Protein AF-A0A6P1F8V1-F1 (afdb_monomer_lite)

Sequence (129 aa):
MTADTELDATTTQETPGSRAEELLATIEELHQQVWAAAPELLIETVTDDGETHEALRCPVCQTLVTDSGELRAVDVSTRWSSAEPDMENRQMDVTAGDHDYGSTLYYLHWTGEAHAVVPPSGWSEDWCL

Structure (mmCIF, N/CA/C/O backbone):
data_AF-A0A6P1F8V1-F1
#
_entry.id   AF-A0A6P1F8V1-F1
#
loop_
_atom_site.group_PDB
_atom_site.id
_atom_site.type_symbol
_atom_site.label_atom_id
_atom_site.label_alt_id
_atom_site.label_comp_id
_atom_site.label_asym_id
_atom_site.label_entity_id
_atom_site.label_seq_id
_atom_site.pdbx_PDB_ins_code
_atom_site.Cartn_x
_atom_site.Cartn_y
_atom_site.Cartn_z
_atom_site.occupancy
_atom_site.B_iso_or_equiv
_atom_site.auth_seq_id
_atom_site.auth_comp_id
_atom_site.auth_asym_id
_atom_site.auth_atom_id
_atom_site.pdbx_PDB_model_num
ATOM 1 N N . MET A 1 1 ? -50.689 -9.927 56.126 1.00 44.25 1 MET A N 1
ATOM 2 C CA . MET A 1 1 ? -49.532 -10.640 55.551 1.00 44.25 1 MET A CA 1
ATOM 3 C C . MET A 1 1 ? -49.005 -9.740 54.454 1.00 44.25 1 MET A C 1
ATOM 5 O O . MET A 1 1 ? -49.738 -9.479 53.512 1.00 44.25 1 MET A O 1
ATOM 9 N N . THR A 1 2 ? -47.853 -9.122 54.679 1.00 42.97 2 THR A N 1
ATOM 10 C CA . THR A 1 2 ? -47.235 -8.114 53.805 1.00 42.97 2 THR A CA 1
ATOM 11 C C . THR A 1 2 ? -45.971 -8.681 53.175 1.00 42.97 2 THR A C 1
ATOM 13 O O . THR A 1 2 ? -45.211 -9.308 53.907 1.00 42.97 2 THR A O 1
ATOM 16 N N . ALA A 1 3 ? -45.779 -8.330 51.894 1.00 43.28 3 ALA A N 1
ATOM 17 C CA . ALA A 1 3 ? -44.577 -8.457 51.054 1.00 43.28 3 ALA A CA 1
ATOM 18 C C . ALA A 1 3 ? -44.163 -9.915 50.716 1.00 43.28 3 ALA A C 1
ATOM 20 O O . ALA A 1 3 ? -44.453 -10.827 51.476 1.00 43.28 3 ALA A O 1
ATOM 21 N N . ASP A 1 4 ? -43.634 -10.244 49.535 1.00 44.25 4 ASP A N 1
ATOM 22 C CA . ASP A 1 4 ? -42.689 -9.481 48.722 1.00 44.25 4 ASP A CA 1
ATOM 23 C C . ASP A 1 4 ? -42.888 -9.653 47.207 1.00 44.25 4 ASP A C 1
ATOM 25 O O . ASP A 1 4 ? -43.260 -10.709 46.698 1.00 44.25 4 ASP A O 1
ATOM 29 N N . THR A 1 5 ? -42.613 -8.553 46.513 1.00 50.25 5 THR A N 1
ATOM 30 C CA . THR A 1 5 ? -42.459 -8.422 45.068 1.00 50.25 5 THR A CA 1
ATOM 31 C C . THR A 1 5 ? -41.034 -8.837 44.697 1.00 50.25 5 THR A C 1
ATOM 33 O O . THR A 1 5 ? -40.096 -8.148 45.088 1.00 50.25 5 THR A O 1
ATOM 36 N N . GLU A 1 6 ? -40.850 -9.892 43.902 1.00 46.53 6 GLU A N 1
ATOM 37 C CA . GLU A 1 6 ? -39.577 -10.125 43.205 1.00 46.53 6 GLU A CA 1
ATOM 38 C C . GLU A 1 6 ? -39.588 -9.361 41.876 1.00 46.53 6 GLU A C 1
ATOM 40 O O . GLU A 1 6 ? -40.233 -9.746 40.901 1.00 46.53 6 GLU A O 1
ATOM 45 N N . LEU A 1 7 ? -38.898 -8.220 41.870 1.00 47.06 7 LEU A N 1
ATOM 46 C CA . LEU A 1 7 ? -38.458 -7.548 40.653 1.00 47.06 7 LEU A CA 1
ATOM 47 C C . LEU A 1 7 ? -37.190 -8.269 40.174 1.00 47.06 7 LEU A C 1
ATOM 49 O O . LEU A 1 7 ? -36.090 -7.966 40.634 1.00 47.06 7 LEU A O 1
ATOM 53 N N . ASP A 1 8 ? -37.342 -9.219 39.253 1.00 50.59 8 ASP A N 1
ATOM 54 C CA . ASP A 1 8 ? -36.215 -9.727 38.468 1.00 50.59 8 ASP A CA 1
ATOM 55 C C . ASP A 1 8 ? -35.873 -8.680 37.402 1.00 50.59 8 ASP A C 1
ATOM 57 O O . ASP A 1 8 ? -36.426 -8.639 36.302 1.00 50.59 8 ASP A O 1
ATOM 61 N N . ALA A 1 9 ? -35.019 -7.741 37.795 1.00 50.22 9 ALA A N 1
ATOM 62 C CA . ALA A 1 9 ? -34.336 -6.842 36.887 1.00 50.22 9 ALA A CA 1
ATOM 63 C C . ALA A 1 9 ? -32.878 -7.288 36.818 1.00 50.22 9 ALA A C 1
ATOM 65 O O . ALA A 1 9 ? -31.986 -6.635 37.362 1.00 50.22 9 ALA A O 1
ATOM 66 N N . THR A 1 10 ? -32.632 -8.405 36.133 1.00 48.19 10 THR A N 1
ATOM 67 C CA . THR A 1 10 ? -31.301 -8.714 35.604 1.00 48.19 10 THR A CA 1
ATOM 68 C C . THR A 1 10 ? -30.986 -7.722 34.477 1.00 48.19 10 THR A C 1
ATOM 70 O O . THR A 1 10 ? -30.980 -8.045 33.293 1.00 48.19 10 THR A O 1
ATOM 73 N N . THR A 1 11 ? -30.771 -6.459 34.844 1.00 53.34 11 THR A N 1
ATOM 74 C CA . THR A 1 11 ? -30.084 -5.498 33.990 1.00 53.34 11 THR A CA 1
ATOM 75 C C . THR A 1 11 ? -28.622 -5.900 34.039 1.00 53.34 11 THR A C 1
ATOM 77 O O . THR A 1 11 ? -27.934 -5.609 35.018 1.00 53.34 11 THR A O 1
ATOM 80 N N . THR A 1 12 ? -28.146 -6.590 33.005 1.00 54.41 12 THR A N 1
ATOM 81 C CA . THR A 1 12 ? -26.714 -6.677 32.726 1.00 54.41 12 THR A CA 1
ATOM 82 C C . THR A 1 12 ? -26.213 -5.243 32.599 1.00 54.41 12 THR A C 1
ATOM 84 O O . THR A 1 12 ? -26.407 -4.593 31.575 1.00 54.41 12 THR A O 1
ATOM 87 N N . GLN A 1 13 ? -25.664 -4.697 33.684 1.00 51.22 13 GLN A N 1
ATOM 88 C CA . GLN A 1 13 ? -24.970 -3.424 33.641 1.00 51.22 13 GLN A CA 1
ATOM 89 C C . GLN A 1 13 ? -23.721 -3.660 32.794 1.00 51.22 13 GLN A C 1
ATOM 91 O O . GLN A 1 13 ? -22.737 -4.207 33.291 1.00 51.22 13 GLN A O 1
ATOM 96 N N . GLU A 1 14 ? -23.774 -3.279 31.514 1.00 54.94 14 GLU A N 1
ATOM 97 C CA . GLU A 1 14 ? -22.572 -3.012 30.725 1.00 54.94 14 GLU A CA 1
ATOM 98 C C . GLU A 1 14 ? -21.695 -2.090 31.575 1.00 54.94 14 GLU A C 1
ATOM 100 O O . GLU A 1 14 ? -22.017 -0.925 31.828 1.00 54.94 14 GLU A O 1
ATOM 105 N N . THR A 1 15 ? -20.624 -2.650 32.125 1.00 56.94 15 THR A N 1
ATOM 106 C CA . THR A 1 15 ? -19.668 -1.859 32.887 1.00 56.94 15 THR A CA 1
ATOM 107 C C . THR A 1 15 ? -18.928 -1.014 31.854 1.00 56.94 15 THR A C 1
ATOM 109 O O . THR A 1 15 ? -18.544 -1.561 30.826 1.00 56.94 15 THR A O 1
ATOM 112 N N . PRO A 1 16 ? -18.686 0.291 32.068 1.00 61.81 16 PRO A N 1
ATOM 113 C CA . PRO A 1 16 ? -18.057 1.154 31.060 1.00 61.81 16 PRO A CA 1
ATOM 114 C C . PRO A 1 16 ? -16.750 0.615 30.441 1.00 61.81 16 PRO A C 1
ATOM 116 O O . PRO A 1 16 ? -16.403 1.012 29.333 1.00 61.81 16 PRO A O 1
ATOM 119 N N . GLY A 1 17 ? -16.055 -0.308 31.122 1.00 65.44 17 GLY A N 1
ATOM 120 C CA . GLY A 1 17 ? -14.910 -1.051 30.585 1.00 65.44 17 GLY A CA 1
ATOM 121 C C . GLY A 1 17 ? -15.251 -2.060 29.479 1.00 65.44 17 GLY A C 1
ATOM 122 O O . GLY A 1 17 ? -14.544 -2.083 28.481 1.00 65.44 17 GLY A O 1
ATOM 123 N N . SER A 1 18 ? -16.354 -2.813 29.578 1.00 81.50 18 SER A N 1
ATOM 124 C CA . SER A 1 18 ? -16.703 -3.835 28.573 1.00 81.50 18 SER A CA 1
ATOM 125 C C . SER A 1 18 ? -17.037 -3.207 27.221 1.00 81.50 18 SER A C 1
ATOM 127 O O . SER A 1 18 ? -16.572 -3.665 26.184 1.00 81.50 18 SER A O 1
ATOM 129 N N . ARG A 1 19 ? -17.751 -2.076 27.229 1.00 89.31 19 ARG A N 1
ATOM 130 C CA . ARG A 1 19 ? -18.031 -1.313 26.007 1.00 89.31 19 ARG A CA 1
ATOM 131 C C . ARG A 1 19 ? -16.759 -0.733 25.382 1.00 89.31 19 ARG A C 1
ATOM 133 O O . ARG A 1 19 ? -16.654 -0.662 24.163 1.00 89.31 19 ARG A O 1
ATOM 140 N N . ALA A 1 20 ? -15.805 -0.275 26.194 1.00 90.56 20 ALA A N 1
ATOM 141 C CA . ALA A 1 20 ? -14.538 0.244 25.683 1.00 90.56 20 ALA A CA 1
ATOM 142 C C . ALA A 1 20 ? -13.689 -0.867 25.041 1.00 90.56 20 ALA A C 1
ATOM 144 O O . ALA A 1 20 ? -13.129 -0.654 23.970 1.00 90.56 20 ALA A O 1
ATOM 145 N N . GLU A 1 21 ? -13.644 -2.052 25.654 1.00 93.44 21 GLU A N 1
ATOM 146 C CA . GLU A 1 21 ? -12.967 -3.239 25.114 1.00 93.44 21 GLU A CA 1
ATOM 147 C C . GLU A 1 21 ? -13.587 -3.695 23.784 1.00 93.44 21 GLU A C 1
ATOM 149 O O . GLU A 1 21 ? -12.862 -3.927 22.819 1.00 93.44 21 GLU A O 1
ATOM 154 N N . GLU A 1 22 ? -14.919 -3.738 23.689 1.00 93.62 22 GLU A N 1
ATOM 155 C CA . GLU A 1 22 ? -15.631 -4.055 22.442 1.00 93.62 22 GLU A CA 1
ATOM 156 C C . GLU A 1 22 ? -15.313 -3.057 21.318 1.00 93.62 22 GLU A C 1
ATOM 158 O O . GLU A 1 22 ? -15.110 -3.448 20.166 1.00 93.62 22 GLU A O 1
ATOM 163 N N . LEU A 1 23 ? -15.237 -1.761 21.641 1.00 94.69 23 LEU A N 1
ATOM 164 C CA . LEU A 1 23 ? -14.882 -0.727 20.668 1.00 94.69 23 LEU A CA 1
ATOM 165 C C . LEU A 1 23 ? -13.431 -0.863 20.195 1.00 94.69 23 LEU A C 1
ATOM 167 O O . LEU A 1 23 ? -13.180 -0.713 19.003 1.00 94.69 23 LEU A O 1
ATOM 171 N N . LEU A 1 24 ? -12.489 -1.169 21.092 1.00 92.06 24 LEU A N 1
ATOM 172 C CA . LEU A 1 24 ? -11.093 -1.409 20.715 1.00 92.06 24 LEU A CA 1
ATOM 173 C C . LEU A 1 24 ? -10.962 -2.638 19.808 1.00 92.06 24 LEU A C 1
ATOM 175 O O . LEU A 1 24 ? -10.336 -2.538 18.757 1.00 92.06 24 LEU A O 1
ATOM 179 N N . ALA A 1 25 ? -11.634 -3.742 20.144 1.00 92.50 25 ALA A N 1
ATOM 180 C CA . ALA A 1 25 ? -11.670 -4.933 19.296 1.00 92.50 25 ALA A CA 1
ATOM 181 C C . ALA A 1 25 ? -12.271 -4.632 17.912 1.00 92.50 25 ALA A C 1
ATOM 183 O O . ALA A 1 25 ? -11.746 -5.076 16.895 1.00 92.50 25 ALA A O 1
ATOM 184 N N . THR A 1 26 ? -13.329 -3.817 17.862 1.00 94.50 26 THR A N 1
ATOM 185 C CA . THR A 1 26 ? -13.936 -3.377 16.595 1.00 94.50 26 THR A CA 1
ATOM 186 C C . THR A 1 26 ? -12.954 -2.553 15.757 1.00 94.50 26 THR A C 1
ATOM 188 O O . THR A 1 26 ? -12.895 -2.718 14.543 1.00 94.50 26 THR A O 1
ATOM 191 N N . ILE A 1 27 ? -12.175 -1.663 16.381 1.00 91.06 27 ILE A N 1
ATOM 192 C CA . ILE A 1 27 ? -11.164 -0.853 15.685 1.00 91.06 27 ILE A CA 1
ATOM 193 C C . ILE A 1 27 ? -10.055 -1.746 15.117 1.00 91.06 27 ILE A C 1
ATOM 195 O O . ILE A 1 27 ? -9.699 -1.602 13.950 1.00 91.06 27 ILE A O 1
ATOM 199 N N . GLU A 1 28 ? -9.538 -2.686 15.909 1.00 91.19 28 GLU A N 1
ATOM 200 C CA . GLU A 1 28 ? -8.522 -3.647 15.461 1.00 91.19 28 GLU A CA 1
ATOM 201 C C . GLU A 1 28 ? -9.026 -4.507 14.295 1.00 91.19 28 GLU A C 1
ATOM 203 O O . GLU A 1 28 ? -8.324 -4.668 13.295 1.00 91.19 28 GLU A O 1
ATOM 208 N N . GLU A 1 29 ? -10.263 -5.003 14.382 1.00 93.50 29 GLU A N 1
ATOM 209 C CA . GLU A 1 29 ? -10.889 -5.777 13.311 1.00 93.50 29 GLU A CA 1
ATOM 210 C C . GLU A 1 29 ? -11.057 -4.936 12.040 1.00 93.50 29 GLU A C 1
ATOM 212 O O . GLU A 1 29 ? -10.710 -5.384 10.947 1.00 93.50 29 GLU A O 1
ATOM 217 N N . LEU A 1 30 ? -11.527 -3.691 12.165 1.00 93.38 30 LEU A N 1
ATOM 218 C CA . LEU A 1 30 ? -11.647 -2.778 11.029 1.00 93.38 30 LEU A CA 1
ATOM 219 C C . LEU A 1 30 ? -10.290 -2.493 10.383 1.00 93.38 30 LEU A C 1
ATOM 221 O O . LEU A 1 30 ? -10.212 -2.453 9.157 1.00 93.38 30 LEU A O 1
ATOM 225 N N . HIS A 1 31 ? -9.218 -2.344 11.165 1.00 91.62 31 HIS A N 1
ATOM 226 C CA . HIS A 1 31 ? -7.879 -2.165 10.606 1.00 91.62 31 HIS A CA 1
ATOM 227 C C . HIS A 1 31 ? -7.448 -3.369 9.760 1.00 91.62 31 HIS A C 1
ATOM 229 O O . HIS A 1 31 ? -6.971 -3.197 8.637 1.00 91.62 31 HIS A O 1
ATOM 235 N N . GLN A 1 32 ? -7.685 -4.588 10.252 1.00 90.94 32 GLN A N 1
ATOM 236 C CA . GLN A 1 32 ? -7.403 -5.812 9.498 1.00 90.94 32 GLN A CA 1
ATOM 237 C C . GLN A 1 32 ? -8.272 -5.934 8.241 1.00 90.94 32 GLN A C 1
ATOM 239 O O . GLN A 1 32 ? -7.779 -6.351 7.194 1.00 90.94 32 GLN A O 1
ATOM 244 N N . GLN A 1 33 ? -9.549 -5.547 8.315 1.00 94.94 33 GLN A N 1
ATOM 245 C CA . GLN A 1 33 ? -10.449 -5.552 7.161 1.00 94.94 33 GLN A CA 1
ATOM 246 C C . GLN A 1 33 ? -10.007 -4.556 6.083 1.00 94.94 33 GLN A C 1
ATOM 248 O O . GLN A 1 33 ? -10.081 -4.886 4.901 1.00 94.94 33 GLN A O 1
ATOM 253 N N . VAL A 1 34 ? -9.524 -3.368 6.465 1.00 92.75 34 VAL A N 1
ATOM 254 C CA . VAL A 1 34 ? -8.976 -2.386 5.513 1.00 92.75 34 VAL A CA 1
ATOM 255 C C . VAL A 1 34 ? -7.759 -2.960 4.791 1.00 92.75 34 VAL A C 1
ATOM 257 O O . VAL A 1 34 ? -7.735 -2.939 3.561 1.00 92.75 34 VAL A O 1
ATOM 260 N N . TRP A 1 35 ? -6.800 -3.529 5.530 1.00 93.56 35 TRP A N 1
ATOM 261 C CA . TRP A 1 35 ? -5.624 -4.170 4.936 1.00 93.56 35 TRP A CA 1
ATOM 262 C C . TRP A 1 35 ? -6.019 -5.306 3.982 1.00 93.56 35 TRP A C 1
ATOM 264 O O . TRP A 1 35 ? -5.547 -5.364 2.853 1.00 93.56 35 TRP A O 1
ATOM 274 N N . ALA A 1 36 ? -6.933 -6.184 4.404 1.00 94.00 36 ALA A N 1
ATOM 275 C CA . ALA A 1 36 ? -7.378 -7.324 3.602 1.00 94.00 36 ALA A CA 1
ATOM 276 C C . ALA A 1 36 ? -8.204 -6.933 2.362 1.00 94.00 36 ALA A C 1
ATOM 278 O O . ALA A 1 36 ? -8.264 -7.696 1.398 1.00 94.00 36 ALA A O 1
ATOM 279 N N . ALA A 1 37 ? -8.879 -5.781 2.388 1.00 95.88 37 ALA A N 1
ATOM 280 C CA . ALA A 1 37 ? -9.666 -5.282 1.262 1.00 95.88 37 ALA A CA 1
ATOM 281 C C . ALA A 1 37 ? -8.811 -4.552 0.214 1.00 95.88 37 ALA A C 1
ATOM 283 O O . ALA A 1 37 ? -9.211 -4.469 -0.950 1.00 95.88 37 ALA A O 1
ATOM 284 N N . ALA A 1 38 ? -7.659 -4.010 0.615 1.00 96.31 38 ALA A N 1
ATOM 285 C CA . ALA A 1 38 ? -6.720 -3.383 -0.299 1.00 96.31 38 ALA A CA 1
ATOM 286 C C . ALA A 1 38 ? -6.017 -4.458 -1.156 1.00 96.31 38 ALA A C 1
ATOM 288 O O . ALA A 1 38 ? -5.545 -5.463 -0.628 1.00 96.31 38 ALA A O 1
ATOM 289 N N . PRO A 1 39 ? -5.949 -4.290 -2.487 1.00 97.25 39 PRO A N 1
ATOM 290 C CA . PRO A 1 39 ? -5.318 -5.273 -3.353 1.00 97.25 39 PRO A CA 1
ATOM 291 C C . PRO A 1 39 ? -3.787 -5.249 -3.216 1.00 97.25 3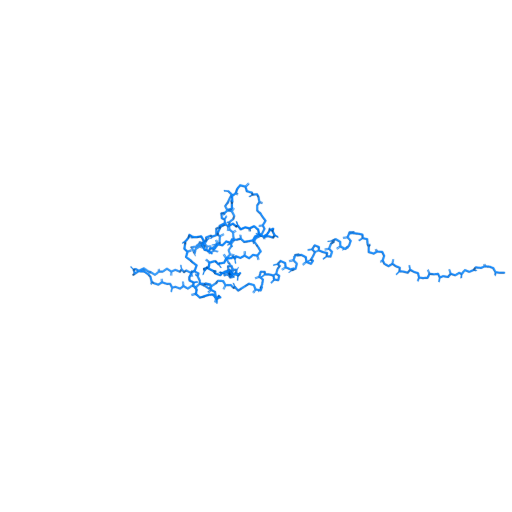9 PRO A C 1
ATOM 293 O O . PRO A 1 39 ? -3.175 -4.184 -3.095 1.00 97.25 39 PRO A O 1
ATOM 296 N N . GLU A 1 40 ? -3.170 -6.430 -3.283 1.00 97.69 40 GLU A N 1
ATOM 297 C CA . GLU A 1 40 ? -1.710 -6.575 -3.266 1.00 97.69 40 GLU A CA 1
ATOM 298 C C . GLU A 1 40 ? -1.073 -5.990 -4.531 1.00 97.69 40 GLU A C 1
ATOM 300 O O . GLU A 1 40 ? -1.542 -6.217 -5.652 1.00 97.69 40 GLU A O 1
ATOM 305 N N . LEU A 1 41 ? 0.036 -5.273 -4.355 1.00 96.50 41 LEU A N 1
ATOM 306 C CA . LEU A 1 41 ? 0.926 -4.919 -5.454 1.00 96.50 41 LEU A CA 1
ATOM 307 C C . LEU A 1 41 ? 1.442 -6.187 -6.143 1.00 96.50 41 LEU A C 1
ATOM 309 O O . LEU A 1 41 ? 1.749 -7.192 -5.503 1.00 96.50 41 LEU A O 1
ATOM 313 N N . LEU A 1 42 ? 1.540 -6.135 -7.468 1.00 96.38 42 LEU A N 1
ATOM 314 C CA . LEU A 1 42 ? 1.998 -7.264 -8.268 1.00 96.38 42 LEU A CA 1
ATOM 315 C C . LEU A 1 42 ? 3.484 -7.116 -8.562 1.00 96.38 42 LEU A C 1
ATOM 317 O O . LEU A 1 42 ? 3.911 -6.066 -9.031 1.00 96.38 42 LEU A O 1
ATOM 321 N N . ILE A 1 43 ? 4.256 -8.174 -8.333 1.00 95.25 43 ILE A N 1
ATOM 322 C CA . ILE A 1 43 ? 5.652 -8.229 -8.772 1.00 95.25 43 ILE A CA 1
ATOM 323 C C . ILE A 1 43 ? 5.663 -8.488 -10.279 1.00 95.25 43 ILE A C 1
ATOM 325 O O . ILE A 1 43 ? 5.054 -9.450 -10.756 1.00 95.25 43 ILE A O 1
ATOM 329 N N . GLU A 1 44 ? 6.364 -7.642 -11.023 1.00 93.44 44 GLU A N 1
ATOM 330 C CA . GLU A 1 44 ? 6.530 -7.763 -12.465 1.00 93.44 44 GLU A CA 1
ATOM 331 C C . GLU A 1 44 ? 7.994 -7.615 -12.867 1.00 93.44 44 GLU A C 1
ATOM 333 O O . GLU A 1 44 ? 8.736 -6.822 -12.299 1.00 93.44 44 GLU A O 1
ATOM 338 N N . THR A 1 45 ? 8.404 -8.363 -13.888 1.00 93.56 45 THR A N 1
ATOM 339 C CA . THR A 1 45 ? 9.702 -8.185 -14.536 1.00 93.56 45 THR A CA 1
ATOM 340 C C . THR A 1 45 ? 9.578 -7.182 -15.679 1.00 93.56 45 THR A C 1
ATOM 342 O O . THR A 1 45 ? 8.846 -7.425 -16.640 1.00 93.56 45 THR A O 1
ATOM 345 N N . VAL A 1 46 ? 10.321 -6.083 -15.595 1.00 90.44 46 VAL A N 1
ATOM 346 C CA . VAL A 1 46 ? 10.334 -4.996 -16.579 1.00 90.44 46 VAL A CA 1
ATOM 347 C C . VAL A 1 46 ? 11.695 -4.962 -17.267 1.00 90.44 46 VAL A C 1
ATOM 349 O O . VAL A 1 46 ? 12.728 -5.163 -16.631 1.00 90.44 46 VAL A O 1
ATOM 352 N N . THR A 1 47 ? 11.700 -4.721 -18.579 1.00 91.81 47 THR A N 1
ATOM 353 C CA . THR A 1 47 ? 12.923 -4.432 -19.334 1.00 91.81 47 THR A CA 1
ATOM 354 C C . THR A 1 47 ? 12.898 -2.972 -19.760 1.00 91.81 47 THR A C 1
ATOM 356 O O . THR A 1 47 ? 12.039 -2.591 -20.556 1.00 91.81 47 THR A O 1
ATOM 359 N N . ASP A 1 48 ? 13.846 -2.185 -19.260 1.00 84.69 48 ASP A N 1
ATOM 360 C CA . ASP A 1 48 ? 14.020 -0.774 -19.603 1.00 84.69 48 ASP A CA 1
ATOM 361 C C . ASP A 1 48 ? 15.488 -0.490 -19.930 1.00 84.69 48 ASP A C 1
ATOM 363 O O . ASP A 1 48 ? 16.386 -1.067 -19.322 1.00 84.69 48 ASP A O 1
ATOM 367 N N . ASP A 1 49 ? 15.736 0.310 -20.966 1.00 86.44 49 ASP A N 1
ATOM 368 C CA . ASP A 1 49 ? 17.078 0.641 -21.477 1.00 86.44 49 ASP A CA 1
ATOM 369 C C . ASP A 1 49 ? 18.041 -0.557 -21.690 1.00 86.44 49 ASP A C 1
ATOM 371 O O . ASP A 1 49 ? 19.266 -0.426 -21.712 1.00 86.44 49 ASP A O 1
ATOM 375 N N . GLY A 1 50 ? 17.485 -1.748 -21.940 1.00 90.31 50 GLY A N 1
ATOM 376 C CA . GLY A 1 50 ? 18.245 -2.986 -22.151 1.00 90.31 50 GLY A CA 1
ATOM 377 C C . GLY A 1 50 ? 18.612 -3.735 -20.866 1.00 90.31 50 GLY A C 1
ATOM 378 O O . GLY A 1 50 ? 19.199 -4.815 -20.950 1.00 90.31 50 GLY A O 1
ATOM 379 N N . GLU A 1 51 ? 18.222 -3.219 -19.704 1.00 90.56 51 GLU A N 1
ATOM 380 C CA . GLU A 1 51 ? 18.359 -3.867 -18.403 1.00 90.56 51 GLU A CA 1
ATOM 381 C C . GLU A 1 51 ? 17.014 -4.448 -17.955 1.00 90.56 51 GLU A C 1
ATOM 383 O O . GLU A 1 51 ? 15.951 -3.903 -18.237 1.00 90.56 51 GLU A O 1
ATOM 388 N N . THR A 1 52 ? 17.045 -5.608 -17.297 1.00 92.12 52 THR A N 1
ATOM 389 C CA . THR A 1 52 ? 15.841 -6.276 -16.783 1.00 92.12 52 THR A CA 1
ATOM 390 C C . THR A 1 52 ? 15.876 -6.284 -15.266 1.00 92.12 52 THR A C 1
ATOM 392 O O . THR A 1 52 ? 16.844 -6.773 -14.687 1.00 92.12 52 THR A O 1
ATOM 395 N N . HIS A 1 53 ? 14.822 -5.771 -14.644 1.00 89.31 53 HIS A N 1
ATOM 396 C CA . HIS A 1 53 ? 14.683 -5.663 -13.195 1.00 89.31 53 HIS A CA 1
ATOM 397 C C . HIS A 1 53 ? 13.264 -6.050 -12.759 1.00 89.31 53 HIS A C 1
ATOM 399 O O . HIS A 1 53 ? 12.337 -6.108 -13.571 1.00 89.31 53 HIS A O 1
ATOM 405 N N . GLU A 1 54 ? 13.096 -6.369 -11.477 1.00 92.06 54 GLU A N 1
ATOM 406 C CA . GLU A 1 54 ? 11.769 -6.520 -10.882 1.00 92.06 54 GLU A CA 1
ATOM 407 C C . GLU A 1 54 ? 11.248 -5.147 -10.447 1.00 92.06 54 GLU A C 1
ATOM 409 O O . GLU A 1 54 ? 12.010 -4.306 -9.980 1.00 92.06 54 GLU A O 1
ATOM 414 N N . ALA A 1 55 ? 9.945 -4.939 -10.587 1.00 91.69 55 ALA A N 1
ATOM 415 C CA . ALA A 1 55 ? 9.236 -3.754 -10.131 1.00 91.69 55 ALA A CA 1
ATOM 416 C C . ALA A 1 55 ? 7.876 -4.153 -9.544 1.00 91.69 55 ALA A C 1
ATOM 418 O O . ALA A 1 55 ? 7.392 -5.271 -9.752 1.00 91.69 55 ALA A O 1
ATOM 419 N N . LEU A 1 56 ? 7.234 -3.228 -8.832 1.00 94.44 56 LEU A N 1
ATOM 420 C CA . LEU A 1 56 ? 5.856 -3.396 -8.376 1.00 94.44 56 LEU A CA 1
ATOM 421 C C . LEU A 1 56 ? 4.885 -2.708 -9.336 1.00 94.44 56 LEU A C 1
ATOM 423 O O . LEU A 1 56 ? 5.117 -1.588 -9.781 1.00 94.44 56 LEU A O 1
ATOM 427 N N . ARG A 1 57 ? 3.753 -3.352 -9.624 1.00 95.06 57 ARG A N 1
ATOM 428 C CA . ARG A 1 57 ? 2.640 -2.780 -10.388 1.00 95.06 57 ARG A CA 1
ATOM 429 C C . ARG A 1 57 ? 1.410 -2.631 -9.508 1.00 95.06 57 ARG A C 1
ATOM 431 O O . ARG A 1 57 ? 0.990 -3.569 -8.829 1.00 95.06 57 ARG A O 1
ATOM 438 N N . CYS A 1 58 ? 0.780 -1.463 -9.586 1.00 95.00 58 CYS A N 1
ATOM 439 C CA . CYS A 1 58 ? -0.510 -1.234 -8.957 1.00 95.00 58 CYS A CA 1
ATOM 440 C C . CYS A 1 58 ? -1.617 -1.995 -9.707 1.00 95.00 58 CYS A C 1
ATOM 442 O O . CYS A 1 58 ? -1.851 -1.715 -10.885 1.00 95.00 58 CYS A O 1
ATOM 444 N N . PRO A 1 59 ? -2.355 -2.911 -9.056 1.00 95.81 59 PRO A N 1
ATOM 445 C CA . PRO A 1 59 ? -3.404 -3.688 -9.718 1.00 95.81 59 PRO A CA 1
ATOM 446 C C . PRO A 1 59 ? -4.628 -2.842 -10.103 1.00 95.81 59 PRO A C 1
ATOM 448 O O . PRO A 1 59 ? -5.420 -3.266 -10.944 1.00 95.81 59 PRO A O 1
ATOM 451 N N . VAL A 1 60 ? -4.784 -1.647 -9.521 1.00 94.88 60 VAL A N 1
ATOM 452 C CA . VAL A 1 60 ? -5.924 -0.755 -9.779 1.00 94.88 60 VAL A CA 1
ATOM 453 C C . VAL A 1 60 ? -5.718 0.047 -11.064 1.00 94.88 60 VAL A C 1
ATOM 455 O O . VAL A 1 60 ? -6.497 -0.094 -12.003 1.00 94.88 60 VAL A O 1
ATOM 458 N N . CYS A 1 61 ? -4.654 0.853 -11.141 1.00 93.94 61 CYS A N 1
ATOM 459 C CA . CYS A 1 61 ? -4.378 1.685 -12.318 1.00 93.94 61 CYS A CA 1
ATOM 460 C C . CYS A 1 61 ? -3.467 1.031 -13.357 1.00 93.94 61 CYS A C 1
ATOM 462 O O . CYS A 1 61 ? -3.291 1.590 -14.436 1.00 93.94 61 CYS A O 1
ATOM 464 N N . GLN A 1 62 ? -2.899 -0.140 -13.052 1.00 93.38 62 GLN A N 1
ATOM 465 C CA . GLN A 1 62 ? -1.948 -0.849 -13.911 1.00 93.38 62 GLN A CA 1
ATOM 466 C C . GLN A 1 62 ? -0.674 -0.046 -14.206 1.00 93.38 62 GLN A C 1
ATOM 468 O O . GLN A 1 62 ? 0.032 -0.367 -15.155 1.00 93.38 62 GLN A O 1
ATOM 473 N N . THR A 1 63 ? -0.337 0.956 -13.395 1.00 92.00 63 THR A N 1
ATOM 474 C CA . THR A 1 63 ? 0.922 1.711 -13.497 1.00 92.00 63 THR A CA 1
ATOM 475 C C . THR A 1 63 ? 1.987 1.079 -12.602 1.00 92.00 63 THR A C 1
ATOM 477 O O . THR A 1 63 ? 1.661 0.531 -11.543 1.00 92.00 63 THR A O 1
ATOM 480 N N . LEU A 1 64 ? 3.247 1.121 -13.044 1.00 91.69 64 LEU A N 1
ATOM 481 C CA . LEU A 1 64 ? 4.384 0.743 -12.206 1.00 91.69 64 LEU A CA 1
ATOM 482 C C . LEU A 1 64 ? 4.482 1.711 -11.028 1.00 91.69 64 LEU A C 1
ATOM 484 O O . LEU A 1 64 ? 4.295 2.909 -11.207 1.00 91.69 64 LEU A O 1
ATOM 488 N N . VAL A 1 65 ? 4.768 1.182 -9.847 1.00 89.50 65 VAL A N 1
ATOM 489 C CA . VAL A 1 65 ? 5.188 1.986 -8.706 1.00 89.50 65 VAL A CA 1
ATOM 490 C C . VAL A 1 65 ? 6.627 2.380 -9.002 1.00 89.50 65 VAL A C 1
ATOM 492 O O . VAL A 1 65 ? 7.509 1.523 -8.969 1.00 89.50 65 VAL A O 1
ATOM 495 N N . THR A 1 66 ? 6.840 3.631 -9.401 1.00 76.44 66 THR A N 1
ATOM 496 C CA . THR A 1 66 ? 8.173 4.124 -9.755 1.00 76.44 66 THR A CA 1
ATOM 497 C C . THR A 1 66 ? 8.840 4.808 -8.571 1.00 76.44 66 THR A C 1
ATOM 499 O O . THR A 1 66 ? 8.168 5.283 -7.648 1.00 76.44 66 THR A O 1
ATOM 502 N N . ASP A 1 67 ? 10.171 4.849 -8.594 1.00 64.31 67 ASP A N 1
ATOM 503 C CA . ASP A 1 67 ? 10.943 5.525 -7.560 1.00 64.31 67 ASP A CA 1
ATOM 504 C C . ASP A 1 67 ? 10.585 7.015 -7.522 1.00 64.31 67 ASP A C 1
ATOM 506 O O . ASP A 1 67 ? 10.387 7.661 -8.553 1.00 64.31 67 ASP A O 1
ATOM 510 N N . SER A 1 68 ? 10.577 7.569 -6.308 1.00 55.22 68 SER A N 1
ATOM 511 C CA . SER A 1 68 ? 10.316 8.968 -5.941 1.00 55.22 68 SER A CA 1
ATOM 512 C C . SER A 1 68 ? 8.846 9.426 -5.883 1.00 55.22 68 SER A C 1
ATOM 514 O O . SER A 1 68 ? 8.361 10.266 -6.637 1.00 55.22 68 SER A O 1
ATOM 516 N N . GLY A 1 69 ? 8.172 9.001 -4.808 1.00 61.06 69 GLY A N 1
ATOM 517 C CA . GLY A 1 69 ? 7.121 9.799 -4.158 1.00 61.06 69 GLY A CA 1
ATOM 518 C C . GLY A 1 69 ? 5.673 9.476 -4.523 1.00 61.06 69 GLY A C 1
ATOM 519 O O . GLY A 1 69 ? 4.770 10.148 -4.007 1.00 61.06 69 GLY A O 1
ATOM 520 N N . GLU A 1 70 ? 5.454 8.457 -5.350 1.00 81.75 70 GLU A N 1
ATOM 521 C CA . GLU A 1 70 ? 4.125 7.970 -5.737 1.00 81.75 70 GLU A CA 1
ATOM 522 C C . GLU A 1 70 ? 3.529 6.996 -4.712 1.00 81.75 70 GLU A C 1
ATOM 524 O O . GLU A 1 70 ? 2.320 6.786 -4.723 1.00 81.75 70 GLU A O 1
ATOM 529 N N . LEU A 1 71 ? 4.333 6.439 -3.797 1.00 92.12 71 LEU A N 1
ATOM 530 C CA . LEU A 1 71 ? 3.870 5.532 -2.746 1.00 92.12 71 LEU A CA 1
ATOM 531 C C . LEU A 1 71 ? 3.988 6.169 -1.353 1.00 92.12 71 LEU A C 1
ATOM 533 O O . LEU A 1 71 ? 5.001 6.784 -1.006 1.00 92.12 71 LEU A O 1
ATOM 537 N N . ARG A 1 72 ? 2.931 6.037 -0.544 1.00 92.12 72 ARG A N 1
ATOM 538 C CA . ARG A 1 72 ? 2.892 6.505 0.849 1.00 92.12 72 ARG A CA 1
ATOM 539 C C . ARG A 1 72 ? 2.389 5.421 1.786 1.00 92.12 72 ARG A C 1
ATOM 541 O O . ARG A 1 72 ? 1.351 4.835 1.507 1.00 92.12 72 ARG A O 1
ATOM 548 N N . ALA A 1 73 ? 3.044 5.212 2.921 1.00 92.25 73 ALA A N 1
ATOM 549 C CA . ALA A 1 73 ? 2.459 4.438 4.014 1.00 92.25 73 ALA A CA 1
ATOM 550 C C . ALA A 1 73 ? 1.439 5.317 4.756 1.00 92.25 73 ALA A C 1
ATOM 552 O O . ALA A 1 73 ? 1.753 6.458 5.113 1.00 92.25 73 ALA A O 1
ATOM 553 N N . VAL A 1 74 ? 0.218 4.815 4.957 1.00 91.62 74 VAL A N 1
ATOM 554 C CA . VAL A 1 74 ? -0.844 5.518 5.689 1.00 91.62 74 VAL A CA 1
ATOM 555 C C . VAL A 1 74 ? -1.081 4.829 7.027 1.00 91.62 74 VAL A C 1
ATOM 557 O O . VAL A 1 74 ? -1.421 3.650 7.056 1.00 91.62 74 VAL A O 1
ATOM 560 N N . ASP A 1 75 ? -0.912 5.554 8.134 1.00 89.31 75 ASP A N 1
ATOM 561 C CA . ASP A 1 75 ? -1.117 5.015 9.486 1.00 89.31 75 ASP A CA 1
ATOM 562 C C . ASP A 1 75 ? -2.583 5.117 9.959 1.00 89.31 75 ASP A C 1
ATOM 564 O O . ASP A 1 75 ? -3.441 5.725 9.314 1.00 89.31 75 ASP A O 1
ATOM 568 N N . VAL A 1 76 ? -2.881 4.549 11.132 1.00 85.56 76 VAL A N 1
ATOM 569 C CA . VAL A 1 76 ? -4.219 4.598 11.764 1.00 85.56 76 VAL A CA 1
ATOM 570 C C . VAL A 1 76 ? -4.711 6.020 12.081 1.00 85.56 76 VAL A C 1
ATOM 572 O O . VAL A 1 76 ? -5.906 6.242 12.258 1.00 85.56 76 VAL A O 1
ATOM 575 N N . SER A 1 77 ? -3.804 7.002 12.146 1.00 85.50 77 SER A N 1
ATOM 576 C CA . SER A 1 77 ? -4.126 8.430 12.282 1.00 85.50 77 SER A CA 1
ATOM 577 C C . SER A 1 77 ? -4.275 9.125 10.924 1.00 85.50 77 SER A C 1
ATOM 579 O O . SER A 1 77 ? -4.363 10.352 10.867 1.00 85.50 77 SER A O 1
ATOM 581 N N . THR A 1 78 ? -4.323 8.365 9.826 1.00 85.94 78 THR A N 1
ATOM 582 C CA . THR A 1 78 ? -4.421 8.830 8.434 1.00 85.94 78 THR A CA 1
ATOM 583 C C . THR A 1 78 ? -3.263 9.723 7.986 1.00 85.94 78 THR A C 1
ATOM 585 O O . THR A 1 78 ? -3.391 10.487 7.028 1.00 85.94 78 THR A O 1
ATOM 588 N N . ARG A 1 79 ? -2.114 9.642 8.668 1.00 87.12 79 ARG A N 1
ATOM 589 C CA . ARG A 1 79 ? -0.907 10.395 8.304 1.00 87.12 79 ARG A CA 1
ATOM 590 C C . ARG A 1 79 ? -0.163 9.673 7.193 1.00 87.12 79 ARG A C 1
ATOM 592 O O . ARG A 1 79 ? -0.205 8.451 7.122 1.00 87.12 79 ARG A O 1
ATOM 599 N N . TRP A 1 80 ? 0.486 10.440 6.320 1.00 88.62 80 TRP A N 1
ATOM 600 C CA . TRP A 1 80 ? 1.181 9.914 5.146 1.00 88.62 80 TRP A CA 1
ATOM 601 C C . TRP A 1 80 ? 2.690 9.999 5.354 1.00 88.62 80 TRP A C 1
ATOM 603 O O . TRP A 1 80 ? 3.223 11.091 5.564 1.00 88.62 80 TRP A O 1
ATOM 613 N N . SER A 1 81 ? 3.361 8.859 5.241 1.00 88.75 81 SER A N 1
ATOM 614 C CA . SER A 1 81 ? 4.820 8.731 5.267 1.00 88.75 81 SER A CA 1
ATOM 615 C C . SER A 1 81 ? 5.333 8.330 3.890 1.00 88.75 81 SER A C 1
ATOM 617 O O . SER A 1 81 ? 4.601 7.717 3.114 1.00 88.75 81 SER A O 1
ATOM 619 N N . SER A 1 82 ? 6.568 8.694 3.550 1.00 88.88 82 SER A N 1
ATOM 620 C CA . SER A 1 82 ? 7.193 8.194 2.321 1.00 88.88 82 SER A CA 1
ATOM 621 C C . SER A 1 82 ? 7.414 6.694 2.444 1.00 88.88 82 SER A C 1
ATOM 623 O O . SER A 1 82 ? 7.822 6.225 3.503 1.00 88.88 82 SER A O 1
ATOM 625 N N . ALA A 1 83 ? 7.143 5.964 1.370 1.00 90.56 83 ALA A N 1
ATOM 626 C CA . ALA A 1 83 ? 7.432 4.545 1.282 1.00 90.56 83 ALA A CA 1
ATOM 627 C C . ALA A 1 83 ? 8.134 4.256 -0.040 1.00 90.56 83 ALA A C 1
ATOM 629 O O . ALA A 1 83 ? 7.706 4.762 -1.080 1.00 90.56 83 ALA A O 1
ATOM 630 N N . GLU A 1 84 ? 9.176 3.440 0.010 1.00 91.44 84 GLU A N 1
ATOM 631 C CA . GLU A 1 84 ? 9.927 2.997 -1.159 1.00 91.44 84 GLU A CA 1
ATOM 632 C C . GLU A 1 84 ? 10.035 1.464 -1.131 1.00 91.44 84 GLU A C 1
ATOM 634 O O . GLU A 1 84 ? 10.295 0.887 -0.073 1.00 91.44 84 GLU A O 1
ATOM 639 N N . PRO A 1 85 ? 9.760 0.772 -2.249 1.00 91.31 85 PRO A N 1
ATOM 640 C CA . PRO A 1 85 ? 9.904 -0.674 -2.304 1.00 91.31 85 PRO A CA 1
ATOM 641 C C . PRO A 1 85 ? 11.376 -1.066 -2.470 1.00 91.31 85 PRO A C 1
ATOM 643 O O . PRO A 1 85 ? 11.994 -0.767 -3.489 1.00 91.31 85 PRO A O 1
ATOM 646 N N . ASP A 1 86 ? 11.913 -1.821 -1.517 1.00 91.25 86 ASP A N 1
ATOM 647 C CA . ASP A 1 86 ? 13.192 -2.510 -1.669 1.00 91.25 86 ASP A CA 1
ATOM 648 C C . ASP A 1 86 ? 12.930 -3.924 -2.204 1.00 91.25 86 ASP A C 1
ATOM 650 O O . ASP A 1 86 ? 12.555 -4.862 -1.487 1.00 91.25 86 ASP A O 1
ATOM 654 N N . MET A 1 87 ? 13.115 -4.057 -3.519 1.00 91.31 87 MET A N 1
ATOM 655 C CA . MET A 1 87 ? 12.910 -5.304 -4.252 1.00 91.31 87 MET A CA 1
ATOM 656 C C . MET A 1 87 ? 13.903 -6.403 -3.837 1.00 91.31 87 MET A C 1
ATOM 658 O O . MET A 1 87 ? 13.554 -7.584 -3.896 1.00 91.31 87 MET A O 1
ATOM 662 N N . GLU A 1 88 ? 15.125 -6.045 -3.422 1.00 90.56 88 GLU A N 1
ATOM 663 C CA . GLU A 1 88 ? 16.183 -7.004 -3.077 1.00 90.56 88 GLU A CA 1
ATOM 664 C C . GLU A 1 88 ? 15.873 -7.696 -1.747 1.00 90.56 88 GLU A C 1
ATOM 666 O O . GLU A 1 88 ? 15.917 -8.929 -1.658 1.00 90.56 88 GLU A O 1
ATOM 671 N N . ASN A 1 89 ? 15.490 -6.915 -0.735 1.00 91.81 89 ASN A N 1
ATOM 672 C CA . ASN A 1 89 ? 15.151 -7.433 0.590 1.00 91.81 89 ASN A CA 1
ATOM 673 C C . ASN A 1 89 ? 13.675 -7.831 0.73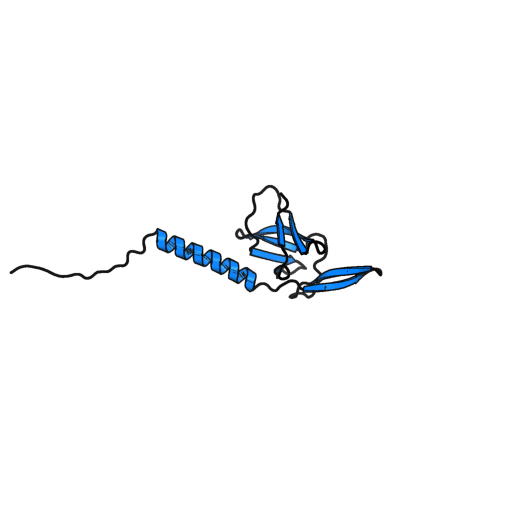0 1.00 91.81 89 ASN A C 1
ATOM 675 O O . ASN A 1 89 ? 13.308 -8.456 1.726 1.00 91.81 89 ASN A O 1
ATOM 679 N N . ARG A 1 90 ? 12.844 -7.547 -0.286 1.00 94.06 90 ARG A N 1
ATOM 680 C CA . ARG A 1 90 ? 11.387 -7.767 -0.274 1.00 94.06 90 ARG A CA 1
ATOM 681 C C . ARG A 1 90 ? 10.749 -7.064 0.915 1.00 94.06 90 ARG A C 1
ATOM 683 O O . ARG A 1 90 ? 10.054 -7.677 1.728 1.00 94.06 90 ARG A O 1
ATOM 690 N N . GLN A 1 91 ? 11.020 -5.774 1.018 1.00 92.75 91 GLN A N 1
ATOM 691 C CA . GLN A 1 91 ? 10.544 -4.945 2.111 1.00 92.75 91 GLN A CA 1
ATOM 692 C C . GLN A 1 91 ? 10.040 -3.597 1.604 1.00 92.75 91 GLN A C 1
ATOM 694 O O . GLN A 1 91 ? 10.370 -3.159 0.503 1.00 92.75 91 GLN A O 1
ATOM 699 N N . MET A 1 92 ? 9.200 -2.958 2.407 1.00 91.69 92 MET A N 1
ATOM 700 C CA . MET A 1 92 ? 8.842 -1.557 2.236 1.00 91.69 92 MET A CA 1
ATOM 7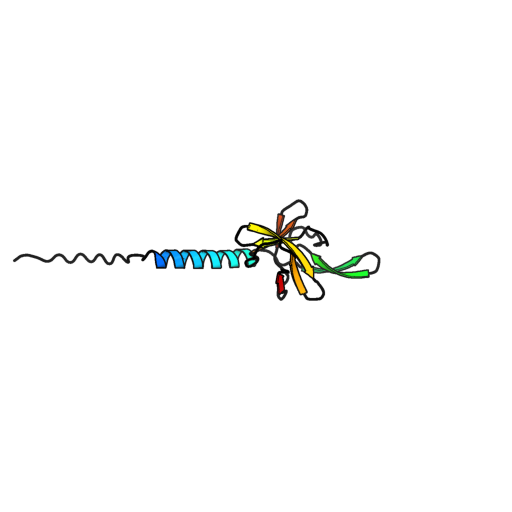01 C C . MET A 1 92 ? 9.661 -0.721 3.208 1.00 91.69 92 MET A C 1
ATOM 703 O O . MET A 1 92 ? 9.483 -0.844 4.422 1.00 91.69 92 MET A O 1
ATOM 707 N N . ASP A 1 93 ? 10.512 0.140 2.665 1.00 90.69 93 ASP A N 1
ATOM 708 C CA . ASP A 1 93 ? 11.282 1.105 3.434 1.00 90.69 93 ASP A CA 1
ATOM 709 C C . ASP A 1 93 ? 10.407 2.327 3.679 1.00 90.69 93 ASP A C 1
ATOM 711 O O . ASP A 1 93 ? 10.079 3.097 2.768 1.00 90.69 93 ASP A O 1
ATOM 715 N N . VAL A 1 94 ? 9.981 2.497 4.925 1.00 89.00 94 VAL A N 1
ATOM 716 C CA . VAL A 1 94 ? 9.114 3.597 5.326 1.00 89.00 94 VAL A CA 1
ATOM 717 C C . VAL A 1 94 ? 9.969 4.673 5.972 1.00 89.00 94 VAL A C 1
ATOM 719 O O . VAL A 1 94 ? 10.466 4.522 7.087 1.00 89.00 94 VAL A O 1
ATOM 722 N N . THR A 1 95 ? 10.116 5.790 5.262 1.00 85.56 95 THR A N 1
ATOM 723 C CA . THR A 1 95 ? 10.753 6.992 5.797 1.00 85.56 95 THR A CA 1
ATOM 724 C C . THR A 1 95 ? 9.679 7.950 6.256 1.00 85.56 95 THR A C 1
ATOM 726 O O . THR A 1 95 ? 8.903 8.526 5.481 1.00 85.56 95 THR A O 1
ATOM 729 N N . ALA A 1 96 ? 9.661 8.145 7.555 1.00 72.38 96 ALA A N 1
ATOM 730 C CA . ALA A 1 96 ? 8.709 8.980 8.225 1.00 72.38 96 ALA A CA 1
ATOM 731 C C . ALA A 1 96 ? 9.534 9.997 9.037 1.00 72.38 96 ALA A C 1
ATOM 733 O O . ALA A 1 96 ? 10.624 9.676 9.484 1.00 72.38 96 ALA A O 1
ATOM 734 N N . GLY A 1 97 ? 9.126 11.271 9.068 1.00 65.75 97 GLY A N 1
ATOM 735 C CA . GLY A 1 97 ? 9.904 12.343 9.718 1.00 65.75 97 GLY A CA 1
ATOM 736 C C . GLY A 1 97 ? 10.073 12.167 11.241 1.00 65.75 97 GLY A C 1
ATOM 737 O O . GLY A 1 97 ? 10.030 11.069 11.761 1.00 65.75 97 GLY A O 1
ATOM 738 N N . ASP A 1 98 ? 10.203 13.258 12.002 1.00 57.59 98 ASP A N 1
ATOM 739 C CA . ASP A 1 98 ? 10.581 13.225 13.438 1.00 57.59 98 ASP A CA 1
ATOM 740 C C . ASP A 1 98 ? 9.544 12.620 14.437 1.00 57.59 98 ASP A C 1
ATOM 742 O O . ASP A 1 98 ? 9.457 13.077 15.578 1.00 57.59 98 ASP A O 1
ATOM 746 N N . HIS A 1 99 ? 8.690 11.662 14.062 1.00 56.41 99 HIS A N 1
ATOM 747 C CA . HIS A 1 99 ? 7.658 11.117 14.961 1.00 56.41 99 HIS A CA 1
ATOM 748 C C . HIS A 1 99 ? 7.859 9.622 15.247 1.00 56.41 99 HIS A C 1
ATOM 750 O O . HIS A 1 99 ? 8.390 8.890 14.432 1.00 56.41 99 HIS A O 1
ATOM 756 N N . ASP A 1 100 ? 7.403 9.147 16.408 1.00 55.72 100 ASP A N 1
ATOM 757 C CA . ASP A 1 100 ? 7.249 7.709 16.664 1.00 55.72 100 ASP A CA 1
ATOM 758 C C . ASP A 1 100 ? 6.014 7.203 15.899 1.00 55.72 100 ASP A C 1
ATOM 760 O O . ASP A 1 100 ? 4.909 7.749 16.050 1.00 55.72 100 ASP A O 1
ATOM 764 N N . TYR A 1 101 ? 6.187 6.178 15.063 1.00 58.97 101 TYR A N 1
ATOM 765 C CA . TYR A 1 101 ? 5.146 5.689 14.157 1.00 58.97 101 TYR A CA 1
ATOM 766 C C . TYR A 1 101 ? 4.500 4.384 14.626 1.00 58.97 101 TYR A C 1
ATOM 768 O O . TYR A 1 101 ? 5.125 3.525 15.246 1.00 58.97 101 TYR A O 1
ATOM 776 N N . GLY A 1 102 ? 3.198 4.279 14.345 1.00 64.75 102 GLY A N 1
ATOM 777 C CA . GLY A 1 102 ? 2.384 3.082 14.539 1.00 64.75 102 GLY A CA 1
ATOM 778 C C . GLY A 1 102 ? 2.177 2.336 13.221 1.00 64.75 102 GLY A C 1
ATOM 779 O O . GLY A 1 102 ? 2.452 2.876 12.154 1.00 64.75 102 GLY A O 1
ATOM 780 N N . SER A 1 103 ? 1.677 1.103 13.316 1.00 75.75 103 SER A N 1
ATOM 781 C CA . SER A 1 103 ? 1.475 0.176 12.196 1.00 75.75 103 SER A CA 1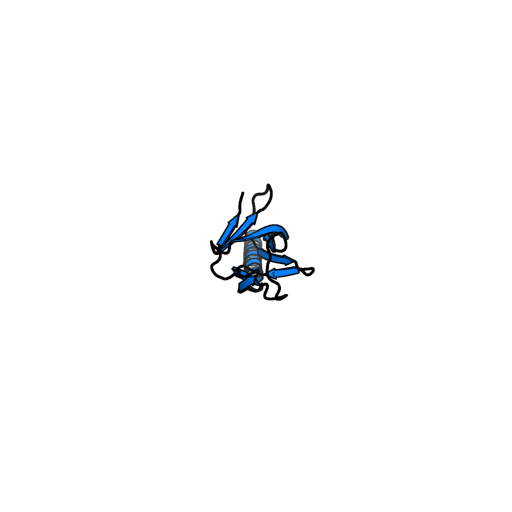
ATOM 782 C C . SER A 1 103 ? 0.803 0.814 10.973 1.00 75.75 103 SER A C 1
ATOM 784 O O . SER A 1 103 ? -0.198 1.529 11.109 1.00 75.75 103 SER A O 1
ATOM 786 N N . THR A 1 104 ? 1.317 0.504 9.780 1.00 88.06 104 THR A N 1
ATOM 787 C CA . THR A 1 104 ? 0.698 0.877 8.503 1.00 88.06 104 THR A CA 1
ATOM 788 C C . THR A 1 104 ? -0.685 0.241 8.381 1.00 88.06 104 THR A C 1
ATOM 790 O O . THR A 1 104 ? -0.856 -0.955 8.611 1.00 88.06 104 THR A O 1
ATOM 793 N N . LEU A 1 105 ? -1.683 1.036 7.999 1.00 91.62 105 LEU A N 1
ATOM 794 C CA . LEU A 1 105 ? -3.040 0.570 7.724 1.00 91.62 105 LEU A CA 1
ATOM 795 C C . LEU A 1 105 ? -3.192 0.106 6.267 1.00 91.62 105 LEU A C 1
ATOM 797 O O . LEU A 1 105 ? -3.885 -0.871 6.001 1.00 91.62 105 LEU A O 1
ATOM 801 N N . TYR A 1 106 ? -2.577 0.833 5.333 1.00 93.62 106 TYR A N 1
ATOM 802 C CA . TYR A 1 106 ? -2.448 0.494 3.914 1.00 93.62 106 TYR A CA 1
ATOM 803 C C . TYR A 1 106 ? -1.396 1.404 3.260 1.00 93.62 106 TYR A C 1
ATOM 805 O O . TYR A 1 106 ? -0.982 2.414 3.835 1.00 93.62 106 TYR A O 1
ATOM 813 N N . TYR A 1 107 ? -1.005 1.082 2.030 1.00 94.62 107 TYR A N 1
ATOM 814 C CA . TYR A 1 107 ? -0.175 1.941 1.193 1.00 94.62 107 TYR A CA 1
ATOM 815 C C . TYR A 1 107 ? -1.035 2.679 0.178 1.00 94.62 107 TYR A C 1
ATOM 817 O O . TYR A 1 107 ? -1.945 2.119 -0.428 1.00 94.62 107 TYR A O 1
ATOM 825 N N . LEU A 1 108 ? -0.747 3.954 -0.027 1.00 94.75 108 LEU A N 1
ATOM 826 C CA . LEU A 1 108 ? -1.404 4.786 -1.012 1.00 94.75 108 LEU A CA 1
ATOM 827 C C . LEU A 1 108 ? -0.488 4.970 -2.216 1.00 94.75 108 LEU A C 1
ATOM 829 O O . LEU A 1 108 ? 0.542 5.631 -2.106 1.00 94.75 108 LEU A O 1
ATOM 833 N N . HIS A 1 109 ? -0.896 4.429 -3.360 1.00 94.81 109 HIS A N 1
ATOM 834 C CA . HIS A 1 109 ? -0.280 4.725 -4.646 1.00 94.81 109 HIS A CA 1
ATOM 835 C C . HIS A 1 109 ? -1.008 5.899 -5.313 1.00 94.81 109 HIS A C 1
ATOM 837 O O . HIS A 1 109 ? -2.227 5.851 -5.501 1.00 94.81 109 HIS A O 1
ATOM 843 N N . TRP A 1 110 ? -0.275 6.958 -5.653 1.00 89.75 110 TRP A N 1
ATOM 844 C CA . TRP A 1 110 ? -0.803 8.203 -6.198 1.00 89.75 110 TRP A CA 1
ATOM 845 C C . TRP A 1 110 ? -0.285 8.464 -7.611 1.00 89.75 110 TRP A C 1
ATOM 847 O O . TRP A 1 110 ? 0.830 8.938 -7.803 1.00 89.75 110 TRP A O 1
ATOM 857 N N . THR A 1 111 ? -1.156 8.266 -8.600 1.00 85.56 111 THR A N 1
ATOM 858 C CA . THR A 1 111 ? -0.886 8.588 -10.015 1.00 85.56 111 THR A CA 1
ATOM 859 C C . THR A 1 111 ? -1.926 9.576 -10.546 1.00 85.56 111 THR A C 1
ATOM 861 O O . THR A 1 111 ? -2.535 9.365 -11.593 1.00 85.56 111 THR A O 1
ATOM 864 N N . GLY A 1 112 ? -2.224 10.617 -9.760 1.00 84.62 112 GLY A N 1
ATOM 865 C CA . GLY A 1 112 ? -3.324 11.565 -10.002 1.00 84.62 112 GLY A CA 1
ATOM 866 C C . GLY A 1 112 ? -4.674 11.137 -9.407 1.00 84.62 112 GLY A C 1
ATOM 867 O O . GLY A 1 112 ? -5.519 11.993 -9.154 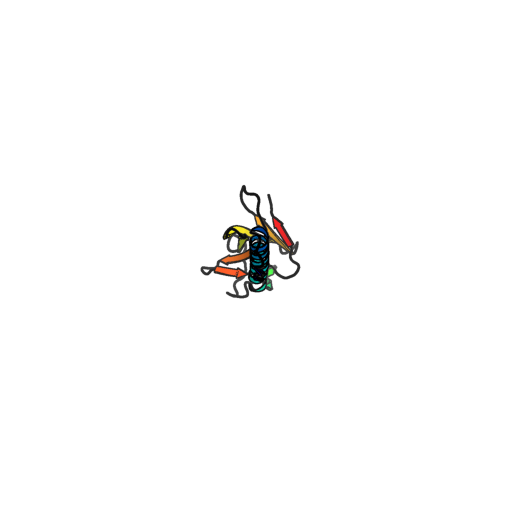1.00 84.62 112 GLY A O 1
ATOM 868 N N . GLU A 1 113 ? -4.835 9.847 -9.111 1.00 89.06 113 GLU A N 1
ATOM 869 C CA . GLU A 1 113 ? -5.911 9.269 -8.303 1.00 89.06 113 GLU A CA 1
ATOM 870 C C . GLU A 1 113 ? -5.297 8.407 -7.190 1.00 89.06 113 GLU A C 1
ATOM 872 O O . GLU A 1 113 ? -4.221 7.827 -7.362 1.00 89.06 113 GLU A O 1
ATOM 877 N N . ALA A 1 114 ? -5.962 8.379 -6.035 1.00 91.62 114 ALA A N 1
ATOM 878 C CA . ALA A 1 114 ? -5.542 7.640 -4.853 1.00 91.62 114 ALA A CA 1
ATOM 879 C C . ALA A 1 114 ? -5.982 6.173 -4.931 1.00 91.62 114 ALA A C 1
ATOM 881 O O . ALA A 1 114 ? -7.179 5.887 -4.898 1.00 91.62 114 ALA A O 1
ATOM 882 N N . HIS A 1 115 ? -5.025 5.245 -4.928 1.00 94.50 115 HIS A N 1
ATOM 883 C CA . HIS A 1 115 ? -5.295 3.810 -4.853 1.00 94.50 115 HIS A CA 1
ATOM 884 C C . HIS A 1 115 ? -4.732 3.228 -3.559 1.00 94.50 115 HIS A C 1
ATOM 886 O O . HIS A 1 115 ? -3.518 3.217 -3.355 1.00 94.50 115 HIS A O 1
ATOM 892 N N . ALA A 1 116 ? -5.615 2.731 -2.693 1.00 95.94 116 ALA A N 1
ATOM 893 C CA . ALA A 1 116 ? -5.197 1.906 -1.568 1.00 95.94 116 ALA A CA 1
ATOM 894 C C . ALA A 1 116 ? -4.692 0.557 -2.097 1.00 95.94 116 ALA A C 1
ATOM 896 O O . ALA A 1 116 ? -5.364 -0.080 -2.908 1.00 95.94 116 ALA A O 1
ATOM 897 N N . VAL A 1 117 ? -3.511 0.153 -1.652 1.00 96.50 117 VAL A N 1
ATOM 898 C CA . VAL A 1 117 ? -2.823 -1.093 -1.992 1.00 96.50 117 VAL A CA 1
ATOM 899 C C . VAL A 1 117 ? -2.085 -1.609 -0.758 1.00 96.50 117 VAL A C 1
ATOM 901 O O . VAL A 1 117 ? -1.904 -0.881 0.218 1.00 96.50 117 VAL A O 1
ATOM 904 N N . VAL A 1 118 ? -1.642 -2.859 -0.796 1.00 96.75 118 VAL A N 1
ATOM 905 C CA . VAL A 1 118 ? -0.752 -3.438 0.223 1.00 96.75 118 VAL A CA 1
ATOM 906 C C . VAL A 1 118 ? 0.459 -4.095 -0.442 1.00 96.75 118 VAL A C 1
ATOM 908 O O . VAL A 1 118 ? 0.404 -4.401 -1.639 1.00 96.75 118 VAL A O 1
ATOM 911 N N . PRO A 1 119 ? 1.572 -4.292 0.287 1.00 95.38 119 PRO A N 1
ATOM 912 C CA . PRO A 1 119 ? 2.735 -4.987 -0.242 1.00 95.38 119 PRO A 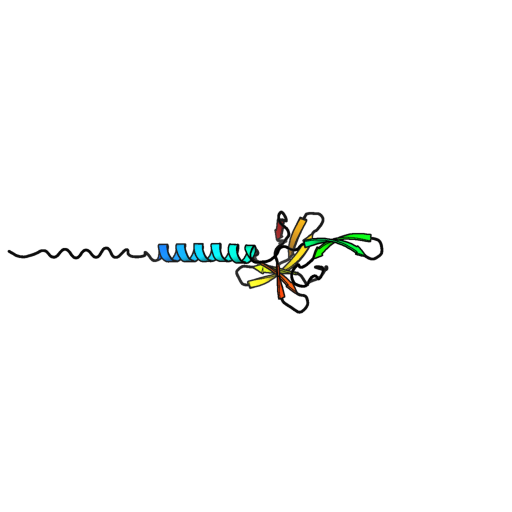CA 1
ATOM 913 C C . PRO A 1 119 ? 2.379 -6.424 -0.641 1.00 95.38 119 PRO A C 1
ATOM 915 O O . PRO A 1 119 ? 1.416 -6.987 -0.107 1.00 95.38 119 PRO A O 1
ATOM 918 N N . PRO A 1 120 ? 3.152 -7.044 -1.545 1.00 96.12 120 PRO A N 1
ATOM 919 C CA . PRO A 1 120 ? 2.974 -8.454 -1.850 1.00 96.12 120 PRO A CA 1
ATOM 920 C C . PRO A 1 120 ? 3.107 -9.313 -0.588 1.00 96.12 120 PRO A C 1
ATOM 922 O O . PRO A 1 120 ? 3.929 -9.045 0.294 1.00 96.12 120 PRO A O 1
ATOM 925 N N . SER A 1 121 ? 2.331 -10.390 -0.520 1.00 93.94 121 SER A N 1
ATOM 926 C CA . SER A 1 121 ? 2.403 -11.345 0.586 1.00 93.94 121 SER A CA 1
ATOM 927 C C . SER A 1 121 ? 3.845 -11.798 0.884 1.00 93.94 121 SER A C 1
ATOM 929 O O . SER A 1 121 ? 4.581 -12.244 0.000 1.00 93.94 121 SER A O 1
ATOM 931 N N . GLY A 1 122 ? 4.235 -11.730 2.160 1.00 92.62 122 GLY A N 1
ATOM 932 C CA . GLY A 1 122 ? 5.563 -12.130 2.642 1.00 92.62 122 GLY A CA 1
ATOM 933 C C . GLY A 1 122 ? 6.620 -11.024 2.632 1.00 92.62 122 GLY A C 1
ATOM 934 O O . GLY A 1 122 ? 7.750 -11.299 3.030 1.00 92.62 122 GLY A O 1
ATOM 935 N N . TRP A 1 123 ? 6.264 -9.809 2.211 1.00 93.75 123 TRP A N 1
ATOM 936 C CA . TRP A 1 123 ? 7.121 -8.636 2.357 1.00 93.75 123 TRP A CA 1
ATOM 937 C C . TRP A 1 123 ? 7.081 -8.087 3.785 1.00 93.75 123 TRP A C 1
ATOM 939 O O . TRP A 1 123 ? 6.037 -8.129 4.441 1.00 93.75 123 TRP A O 1
ATOM 949 N N . SER A 1 124 ? 8.213 -7.578 4.266 1.00 91.75 124 SER A N 1
ATOM 950 C CA . SER A 1 124 ? 8.312 -6.887 5.558 1.00 91.75 124 SER A CA 1
ATOM 951 C C . SER A 1 124 ? 8.177 -5.371 5.415 1.00 91.75 124 SER A C 1
ATOM 953 O O . SER A 1 124 ? 8.230 -4.829 4.315 1.00 91.75 124 SER A O 1
ATOM 955 N N . GLU A 1 125 ? 8.012 -4.679 6.538 1.00 88.75 125 GLU A N 1
ATOM 956 C CA . GLU A 1 125 ? 8.110 -3.220 6.618 1.00 88.75 125 GLU A CA 1
ATOM 957 C C . GLU A 1 125 ? 9.309 -2.863 7.497 1.00 88.75 125 GLU A C 1
ATOM 959 O O . GLU A 1 125 ? 9.449 -3.432 8.585 1.00 88.75 125 GLU A O 1
ATOM 964 N N . ASP A 1 126 ? 10.144 -1.930 7.042 1.00 87.06 126 ASP A N 1
ATOM 965 C CA . ASP A 1 126 ? 11.213 -1.338 7.843 1.00 87.06 126 ASP A CA 1
ATOM 966 C C . ASP A 1 126 ? 10.936 0.153 8.051 1.00 87.06 126 ASP A C 1
ATOM 968 O O . ASP A 1 126 ? 10.865 0.938 7.105 1.00 87.06 126 ASP A O 1
ATOM 972 N N . TRP A 1 127 ? 10.744 0.543 9.308 1.00 81.56 127 TRP A N 1
ATOM 973 C CA . TRP A 1 127 ? 10.541 1.937 9.681 1.00 81.56 127 TRP A CA 1
ATOM 974 C C . TRP A 1 127 ? 11.900 2.540 10.019 1.00 81.56 127 TRP A C 1
ATOM 976 O O . TRP A 1 127 ? 12.404 2.381 11.134 1.00 81.56 127 TRP A O 1
ATOM 986 N N . CYS A 1 128 ? 12.488 3.233 9.045 1.00 68.69 128 CYS A N 1
ATOM 987 C CA . CYS A 1 128 ? 13.724 3.975 9.249 1.00 68.69 128 CYS A CA 1
ATOM 988 C C . CYS A 1 128 ? 13.453 5.155 10.197 1.00 68.69 128 CYS A C 1
ATOM 990 O O . CYS A 1 128 ? 12.648 6.033 9.876 1.00 68.69 128 CYS A O 1
ATOM 992 N N . LEU A 1 129 ? 14.108 5.142 11.364 1.00 58.50 129 LEU A N 1
ATOM 993 C CA . LEU A 1 129 ? 14.097 6.226 12.360 1.00 58.50 129 LEU A CA 1
ATOM 994 C C . LEU A 1 129 ? 14.927 7.439 11.921 1.00 58.50 129 LEU A C 1
ATOM 996 O O . LEU A 1 129 ? 15.990 7.233 11.288 1.00 58.50 129 LEU A O 1
#

Radius of gyration: 23.33 Å; chains: 1; bounding box: 68×25×78 Å

Foldseek 3Di:
DDDDDDPPPPPPPPDVVNVVVVVVVVLVVVLVVLQVPAAAWDWDWDADPNDIDIFTARPPPRDTPDPDDQKWFQAPVRDTWDWDQDPVQLEIETEHPDDDDDDGSFMWGDPPDTGTHHYPPPYYYDDDD

Secondary structure (DSSP, 8-state):
---------------HHHHHHHHHHHHHHHHHHHHHHSPBPEEEEEEETTEEEEEEE-TTT--EE-TTTSEEEEETT--EEEEEEETTTTEEEEE--SS--PPEEEEEEESSSEEEEBPPTT-EEEEE-

pLDDT: mean 83.24, std 15.89, range [42.97, 97.69]